Protein AF-A0A950U2I0-F1 (afdb_monomer)

Foldseek 3Di:
DVVCVVPAQQDPVVVPPGPVQVVVFVVVCVVVVHPTGHDDPDPVVD

Radius of gyration: 11.58 Å; Cα contacts (8 Å, |Δi|>4): 35; chains: 1; bounding box: 26×24×23 Å

pLDDT: mean 98.22, std 1.13, range [93.0, 98.81]

Secondary structure (DSSP, 8-state):
-HHHHHT-----GGGT--HHHHHHHHHHHHHHT-S-----S-TTT-

Solvent-accessible surface area (backbone atoms only — not comparable to full-atom values): 2959 Å² total; per-residue (Å²): 106,73,71,54,67,76,68,53,64,78,50,52,60,93,80,67,55,15,60,52,60,52,52,51,20,53,54,49,7,61,78,67,75,42,98,64,52,80,88,70,100,43,76,90,81,101

Mean predicted aligned error: 1.84 Å

Sequence (46 aa):
MRRAMAAADVGDDGYGEDPTVNRLQELAAEATGKDAALYVPSGTMA

Structure (mmCIF, N/CA/C/O backbone):
data_AF-A0A950U2I0-F1
#
_entry.id   AF-A0A950U2I0-F1
#
loop_
_atom_site.group_PDB
_atom_site.id
_atom_site.type_symbol
_atom_site.label_atom_id
_atom_site.label_alt_id
_atom_site.label_comp_id
_atom_site.label_asym_id
_atom_site.label_entity_id
_atom_site.label_seq_id
_atom_site.pdbx_PDB_ins_code
_atom_site.Cartn_x
_atom_site.Cartn_y
_atom_site.Cartn_z
_atom_site.occupancy
_atom_site.B_iso_or_equiv
_atom_site.auth_seq_id
_atom_site.auth_comp_id
_atom_site.auth_asym_id
_atom_site.auth_atom_id
_atom_site.pdbx_PDB_model_num
ATOM 1 N N . MET A 1 1 ? 7.842 -14.213 2.288 1.00 93.00 1 MET A N 1
ATOM 2 C CA . MET A 1 1 ? 8.066 -12.755 2.165 1.00 93.00 1 MET A CA 1
ATOM 3 C C . MET A 1 1 ? 9.032 -12.392 1.049 1.00 93.00 1 MET A C 1
ATOM 5 O O . MET A 1 1 ? 8.542 -11.982 0.015 1.00 93.00 1 MET A O 1
ATOM 9 N N . ARG A 1 2 ? 10.355 -12.603 1.162 1.00 98.00 2 ARG A N 1
ATOM 10 C CA . ARG A 1 2 ? 11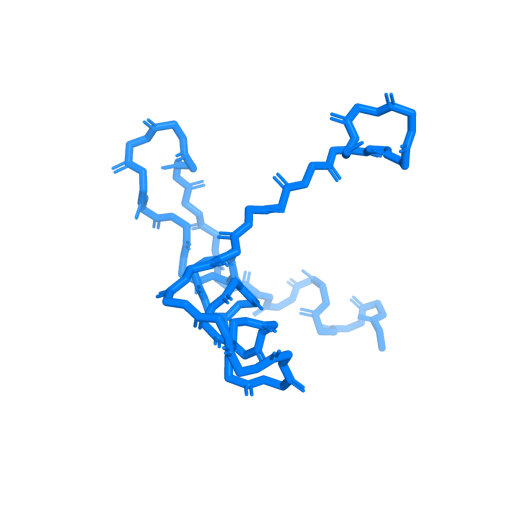.317 -12.142 0.128 1.00 98.00 2 ARG A CA 1
ATOM 11 C C . ARG A 1 2 ? 11.028 -12.638 -1.295 1.00 98.00 2 ARG A C 1
ATOM 13 O O . ARG A 1 2 ? 11.045 -11.837 -2.214 1.00 98.00 2 ARG A O 1
ATOM 20 N N . ARG A 1 3 ? 10.682 -13.920 -1.462 1.00 98.44 3 ARG A N 1
ATOM 21 C CA . ARG A 1 3 ? 10.270 -14.468 -2.769 1.00 98.44 3 ARG A CA 1
ATOM 22 C C . ARG A 1 3 ? 8.987 -13.841 -3.323 1.00 98.44 3 ARG A C 1
ATOM 24 O O . ARG A 1 3 ? 8.901 -13.656 -4.520 1.00 98.44 3 ARG A O 1
ATOM 31 N N . ALA A 1 4 ? 8.021 -13.518 -2.461 1.00 97.81 4 ALA A N 1
ATOM 32 C CA . ALA A 1 4 ? 6.773 -12.882 -2.882 1.00 97.81 4 ALA A CA 1
ATOM 33 C C . ALA A 1 4 ? 7.012 -11.425 -3.299 1.00 97.81 4 ALA A C 1
ATOM 35 O O . ALA A 1 4 ? 6.540 -11.023 -4.345 1.00 97.81 4 ALA A O 1
ATOM 36 N N . MET A 1 5 ? 7.816 -10.676 -2.531 1.00 98.31 5 MET A N 1
ATOM 37 C CA . MET A 1 5 ? 8.195 -9.300 -2.885 1.00 98.31 5 MET A CA 1
ATOM 38 C C . MET A 1 5 ? 8.950 -9.246 -4.217 1.00 98.31 5 MET A C 1
ATOM 40 O O . MET A 1 5 ? 8.691 -8.376 -5.030 1.00 98.31 5 MET A O 1
ATOM 44 N N . ALA A 1 6 ? 9.864 -10.192 -4.454 1.00 98.44 6 ALA A N 1
ATOM 45 C CA . ALA A 1 6 ? 10.644 -10.243 -5.689 1.00 98.44 6 ALA A CA 1
ATOM 46 C C . ALA A 1 6 ? 9.838 -10.673 -6.928 1.00 98.44 6 ALA A C 1
ATOM 48 O O . ALA A 1 6 ? 10.321 -10.498 -8.039 1.00 98.44 6 ALA A O 1
ATOM 49 N N . ALA A 1 7 ? 8.664 -11.279 -6.740 1.00 98.44 7 ALA A N 1
ATOM 50 C CA . ALA A 1 7 ? 7.818 -11.797 -7.815 1.00 98.44 7 ALA A CA 1
ATOM 51 C C . ALA A 1 7 ? 6.494 -11.028 -7.958 1.00 98.44 7 ALA A C 1
ATOM 53 O O . ALA A 1 7 ? 5.632 -11.465 -8.710 1.00 98.44 7 ALA A O 1
ATOM 54 N N . ALA A 1 8 ? 6.302 -9.951 -7.195 1.00 98.44 8 ALA A N 1
ATOM 55 C CA . ALA A 1 8 ? 5.095 -9.143 -7.245 1.00 98.44 8 ALA A CA 1
ATOM 56 C C . ALA A 1 8 ? 5.079 -8.289 -8.519 1.00 98.44 8 ALA A C 1
ATOM 58 O O . ALA A 1 8 ? 6.099 -7.699 -8.875 1.00 98.44 8 ALA A O 1
ATOM 59 N N . ASP A 1 9 ? 3.921 -8.210 -9.170 1.00 98.50 9 ASP A N 1
ATOM 60 C CA . ASP A 1 9 ? 3.699 -7.261 -10.258 1.00 98.50 9 ASP A CA 1
ATOM 61 C C . ASP A 1 9 ? 3.645 -5.842 -9.679 1.00 98.50 9 ASP A C 1
ATOM 63 O O . ASP A 1 9 ? 3.001 -5.614 -8.652 1.00 98.50 9 ASP A O 1
ATOM 67 N N . VAL A 1 10 ? 4.332 -4.900 -10.323 1.00 98.38 10 VAL A N 1
ATOM 68 C CA . VAL A 1 10 ? 4.460 -3.507 -9.867 1.00 98.38 10 VAL A CA 1
ATOM 69 C C . VAL A 1 10 ? 4.055 -2.540 -10.973 1.00 98.38 10 VAL A C 1
ATOM 71 O O . VAL A 1 10 ? 4.110 -2.888 -12.155 1.00 98.38 10 VAL A O 1
ATOM 74 N N . GLY A 1 11 ? 3.685 -1.323 -10.586 1.00 98.44 11 GLY A N 1
ATOM 75 C CA . GLY A 1 11 ? 3.283 -0.252 -11.498 1.00 98.44 11 GLY A CA 1
ATOM 76 C C . GLY A 1 11 ? 3.546 1.132 -10.907 1.00 98.44 11 GLY A C 1
ATOM 77 O O . GLY A 1 11 ? 4.219 1.265 -9.886 1.00 98.44 11 GLY A O 1
ATOM 78 N N . ASP A 1 12 ? 3.042 2.176 -11.565 1.00 98.62 12 ASP A N 1
ATOM 79 C CA . ASP A 1 12 ? 3.110 3.539 -11.033 1.00 98.62 12 ASP A CA 1
ATOM 80 C C . ASP A 1 12 ? 1.910 3.807 -10.114 1.00 98.62 12 ASP A C 1
ATOM 82 O O . ASP A 1 12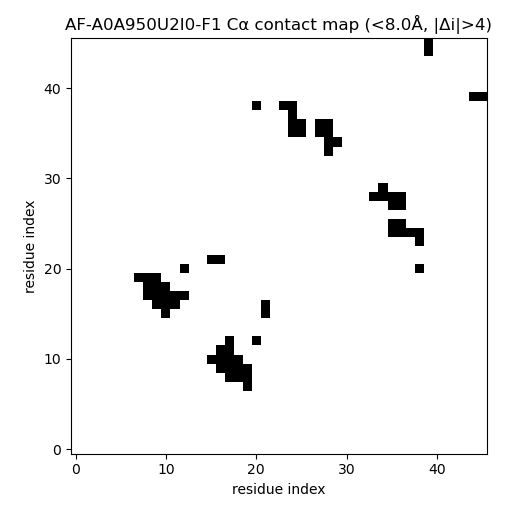 ? 0.783 4.029 -10.562 1.00 98.62 12 ASP A O 1
ATOM 86 N N . ASP A 1 13 ? 2.153 3.783 -8.806 1.00 98.12 13 ASP A N 1
ATOM 87 C CA . ASP A 1 13 ? 1.132 4.030 -7.784 1.00 98.12 13 ASP A CA 1
ATOM 88 C C . ASP A 1 13 ? 0.563 5.461 -7.835 1.00 98.12 13 ASP A C 1
ATOM 90 O O . ASP A 1 13 ? -0.609 5.677 -7.534 1.00 98.12 13 ASP A O 1
ATOM 94 N N . GLY A 1 14 ? 1.337 6.446 -8.313 1.00 97.06 14 GLY A N 1
ATOM 95 C CA . GLY A 1 14 ? 0.858 7.822 -8.479 1.00 97.06 14 GLY A CA 1
ATOM 96 C C . GLY A 1 14 ? -0.276 7.945 -9.503 1.00 97.06 14 GLY A C 1
ATOM 97 O O . GLY A 1 14 ? -1.116 8.840 -9.388 1.00 97.06 14 GLY A O 1
ATOM 98 N N . TYR A 1 15 ? -0.326 7.020 -10.467 1.00 97.94 15 TYR A N 1
ATOM 99 C CA . TYR A 1 15 ? -1.420 6.872 -11.432 1.00 97.94 15 TYR A CA 1
ATOM 100 C C . TYR A 1 15 ? -2.404 5.744 -11.071 1.00 97.94 15 TYR A C 1
ATOM 102 O O . TYR A 1 15 ? -3.370 5.526 -11.802 1.00 97.94 15 TYR A O 1
ATOM 110 N N . GLY A 1 16 ? -2.204 5.049 -9.945 1.00 97.81 16 GLY A N 1
ATOM 111 C CA . GLY A 1 16 ? -3.040 3.925 -9.509 1.00 97.81 16 GLY A CA 1
ATOM 112 C C . GLY A 1 16 ? -2.818 2.631 -10.299 1.00 97.81 16 GLY A C 1
ATOM 113 O O . GLY A 1 16 ? -3.693 1.765 -10.329 1.00 97.81 16 GLY A O 1
ATOM 114 N N . GLU A 1 17 ? 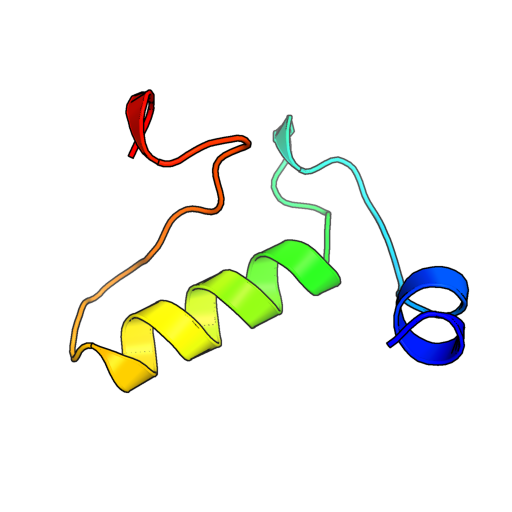-1.668 2.487 -10.958 1.00 98.62 17 GLU A N 1
ATOM 115 C CA . GLU A 1 17 ? -1.372 1.363 -11.851 1.00 98.62 17 GLU A CA 1
ATOM 116 C C . GLU A 1 17 ? -0.614 0.219 -11.163 1.00 98.62 17 GLU A C 1
ATOM 118 O O . GLU A 1 17 ? -0.336 -0.788 -11.810 1.00 98.62 17 GLU A O 1
ATOM 123 N N . ASP A 1 18 ? -0.276 0.332 -9.871 1.00 98.81 18 ASP A N 1
ATOM 124 C CA . ASP A 1 18 ? 0.391 -0.750 -9.140 1.00 98.81 18 ASP A CA 1
ATOM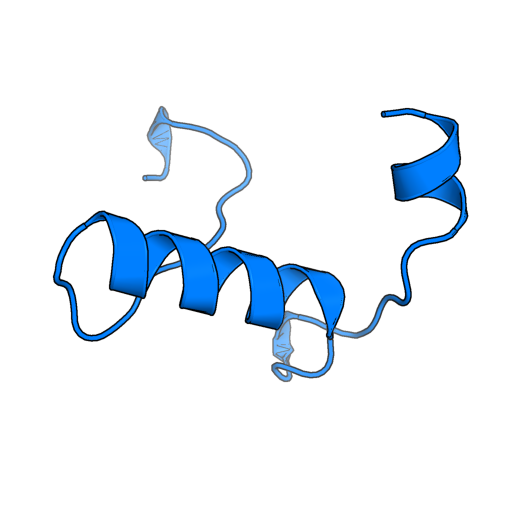 125 C C . ASP A 1 18 ? -0.621 -1.808 -8.647 1.00 98.81 18 ASP A C 1
ATOM 127 O O . ASP A 1 18 ? -1.380 -1.571 -7.698 1.00 98.81 18 ASP A O 1
ATOM 131 N N . PRO A 1 19 ? -0.650 -3.012 -9.252 1.00 98.62 19 PRO A N 1
ATOM 132 C CA . PRO A 1 19 ? -1.656 -4.019 -8.928 1.00 98.62 19 PRO A CA 1
ATOM 133 C C . PRO A 1 19 ? -1.454 -4.622 -7.533 1.00 98.62 19 PRO A C 1
ATOM 135 O O . PRO A 1 19 ? -2.416 -5.071 -6.902 1.00 98.62 19 PRO A O 1
ATOM 138 N N . THR A 1 20 ? -0.218 -4.647 -7.030 1.00 98.75 20 THR A N 1
ATOM 139 C CA . THR A 1 20 ? 0.082 -5.204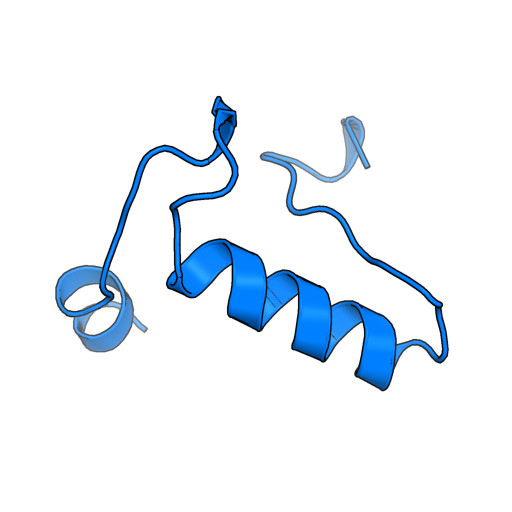 -5.711 1.00 98.75 20 THR A CA 1
ATOM 140 C C . THR A 1 20 ? -0.379 -4.257 -4.609 1.00 98.75 20 THR A C 1
ATOM 142 O O . THR A 1 20 ? -0.962 -4.718 -3.621 1.00 98.75 20 THR A O 1
ATOM 145 N N . VAL A 1 21 ? -0.161 -2.952 -4.787 1.00 98.75 21 VAL A N 1
ATOM 146 C CA . VAL A 1 21 ? -0.622 -1.909 -3.862 1.00 98.75 21 VAL A CA 1
ATOM 147 C C . VAL A 1 21 ? -2.152 -1.840 -3.836 1.00 98.75 21 VAL A C 1
ATOM 149 O O . VAL A 1 21 ? -2.742 -1.936 -2.754 1.00 98.75 21 VAL A O 1
ATOM 152 N N . ASN A 1 22 ? -2.798 -1.833 -5.008 1.00 98.81 22 ASN A N 1
ATOM 153 C CA . ASN A 1 22 ? -4.261 -1.845 -5.123 1.00 98.81 22 ASN A CA 1
ATOM 154 C C . ASN A 1 22 ? -4.884 -3.027 -4.364 1.00 98.81 22 ASN A C 1
ATOM 156 O O . ASN A 1 22 ? -5.749 -2.841 -3.505 1.00 98.81 22 ASN A O 1
ATOM 160 N N . ARG A 1 23 ? -4.366 -4.243 -4.583 1.00 98.69 23 ARG A N 1
ATOM 161 C CA . ARG A 1 23 ? -4.858 -5.445 -3.894 1.00 98.69 23 ARG A CA 1
ATOM 162 C C . ARG A 1 23 ? -4.664 -5.375 -2.379 1.00 98.69 23 ARG A C 1
ATOM 164 O O . ARG A 1 23 ? -5.506 -5.859 -1.626 1.00 98.69 23 ARG A O 1
ATOM 171 N N . LEU A 1 24 ? -3.546 -4.819 -1.909 1.00 98.69 24 LEU A N 1
ATOM 172 C CA . LEU A 1 24 ? -3.299 -4.654 -0.474 1.00 98.69 24 LEU A CA 1
ATOM 173 C C . LEU A 1 24 ? -4.322 -3.700 0.157 1.00 98.69 24 LEU A C 1
ATOM 175 O O . LEU A 1 24 ? -4.835 -3.990 1.238 1.00 98.69 24 LEU A O 1
ATOM 179 N N . GLN A 1 25 ? -4.622 -2.588 -0.513 1.00 98.81 25 GLN A N 1
ATOM 180 C CA . GLN A 1 25 ? -5.597 -1.607 -0.043 1.00 98.81 25 GLN A CA 1
ATOM 181 C C . GLN A 1 25 ? -7.024 -2.164 -0.041 1.00 98.81 25 GLN A C 1
ATOM 183 O O . GLN A 1 25 ? -7.726 -1.982 0.951 1.00 98.81 25 GLN A O 1
ATOM 188 N N . GLU A 1 26 ? -7.429 -2.903 -1.076 1.00 98.81 26 GLU A N 1
ATOM 189 C CA . GLU A 1 26 ? -8.726 -3.597 -1.113 1.00 98.81 26 GLU A CA 1
ATOM 190 C C . GLU A 1 26 ? -8.880 -4.567 0.067 1.00 98.81 26 GLU A C 1
ATOM 192 O O . GLU A 1 26 ? -9.861 -4.502 0.809 1.00 98.81 26 GLU A O 1
ATOM 197 N N . LEU A 1 27 ? -7.866 -5.409 0.305 1.00 98.75 27 LEU A N 1
ATOM 198 C CA . LEU A 1 27 ? -7.866 -6.358 1.421 1.00 98.75 27 LEU A CA 1
ATOM 199 C C . LEU A 1 27 ? -7.919 -5.654 2.784 1.00 98.75 27 LEU A C 1
ATOM 201 O O . LEU A 1 27 ? -8.591 -6.125 3.701 1.00 98.75 27 LEU A O 1
ATOM 205 N N . ALA A 1 28 ? -7.208 -4.536 2.943 1.00 98.75 28 ALA A N 1
ATOM 206 C CA . ALA A 1 28 ? -7.216 -3.767 4.184 1.00 98.75 28 ALA A CA 1
ATOM 207 C C . ALA A 1 28 ? -8.568 -3.071 4.426 1.00 98.75 28 ALA A C 1
ATOM 209 O O . ALA A 1 28 ? -9.051 -3.050 5.563 1.00 98.75 28 ALA A O 1
ATOM 210 N N . ALA A 1 29 ? -9.189 -2.533 3.373 1.00 98.81 29 ALA A N 1
ATOM 211 C CA . ALA A 1 29 ? -10.519 -1.935 3.428 1.00 98.81 29 ALA A CA 1
ATOM 212 C C . ALA A 1 29 ? -11.570 -2.979 3.847 1.00 98.81 29 ALA A C 1
ATOM 214 O O . ALA A 1 29 ? -12.300 -2.762 4.818 1.00 98.81 29 ALA A O 1
ATOM 215 N N . GLU A 1 30 ? -11.556 -4.159 3.214 1.00 98.81 30 GLU A N 1
ATOM 216 C CA . GLU A 1 30 ? -12.424 -5.289 3.565 1.00 98.81 30 GLU A CA 1
ATOM 217 C C . GLU A 1 30 ? -12.219 -5.726 5.023 1.00 98.81 30 GLU A C 1
ATOM 219 O O . GLU A 1 30 ? -13.175 -5.799 5.798 1.00 98.81 30 GLU A O 1
ATOM 224 N N . ALA A 1 31 ? -10.965 -5.948 5.432 1.00 98.69 31 ALA A N 1
ATOM 225 C CA . ALA A 1 31 ? -10.636 -6.432 6.772 1.00 98.69 31 ALA A CA 1
ATOM 226 C C . ALA A 1 31 ? -11.053 -5.465 7.893 1.00 98.69 31 ALA A C 1
ATOM 228 O O . ALA A 1 31 ? -11.260 -5.889 9.031 1.00 98.69 31 ALA A O 1
ATOM 229 N N . THR A 1 32 ? -11.164 -4.171 7.589 1.00 98.38 32 THR A N 1
ATOM 230 C CA . THR A 1 32 ? -11.525 -3.129 8.561 1.00 98.38 32 THR A CA 1
ATOM 231 C C . THR A 1 32 ? -12.965 -2.631 8.422 1.00 98.38 32 THR A C 1
ATOM 233 O O . THR A 1 32 ? -13.395 -1.792 9.220 1.00 98.38 32 THR A O 1
ATOM 236 N N . GLY A 1 33 ? -13.725 -3.151 7.451 1.00 98.50 33 GLY A N 1
ATOM 237 C CA . GLY A 1 33 ? -15.092 -2.713 7.163 1.00 98.50 33 GLY A CA 1
ATOM 238 C C . GLY A 1 33 ? -15.161 -1.246 6.732 1.00 98.50 33 GLY A C 1
ATOM 239 O O . GLY A 1 33 ? -16.055 -0.516 7.168 1.00 98.50 33 GLY A O 1
ATOM 240 N N . LYS A 1 34 ? -14.175 -0.791 5.954 1.00 98.62 34 LYS A N 1
ATOM 241 C CA . LYS A 1 34 ? -14.090 0.570 5.411 1.00 98.62 34 LYS A CA 1
ATOM 242 C C . LYS A 1 34 ? -14.275 0.546 3.902 1.00 98.62 34 LYS A C 1
ATOM 244 O O . LYS A 1 34 ? -13.978 -0.450 3.257 1.00 98.62 34 LYS A O 1
ATOM 249 N N . ASP A 1 35 ? -14.715 1.673 3.352 1.00 98.56 35 ASP A N 1
ATOM 250 C CA . ASP A 1 35 ? -14.926 1.802 1.907 1.00 98.56 35 ASP A CA 1
ATOM 251 C C . ASP A 1 35 ? -13.601 1.783 1.124 1.00 98.56 3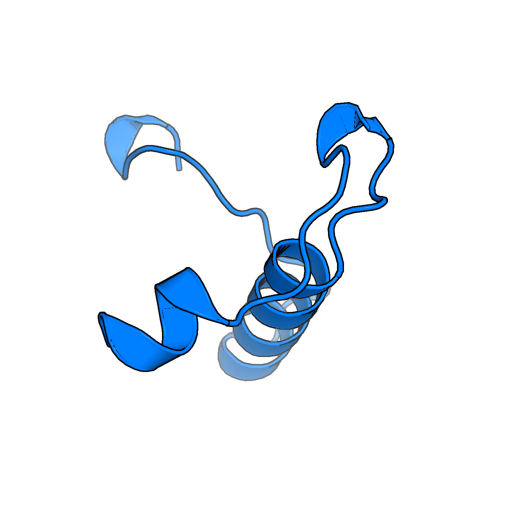5 ASP A C 1
ATOM 253 O O . ASP A 1 35 ? -13.570 1.361 -0.028 1.00 98.56 35 ASP A O 1
ATOM 257 N N . ALA A 1 36 ? -12.503 2.235 1.742 1.00 98.44 36 ALA A N 1
ATOM 258 C CA . ALA A 1 36 ? -11.175 2.283 1.137 1.00 98.44 36 ALA A CA 1
ATOM 259 C C . ALA A 1 36 ? -10.058 2.254 2.196 1.00 98.44 36 ALA A C 1
ATOM 261 O O . ALA A 1 36 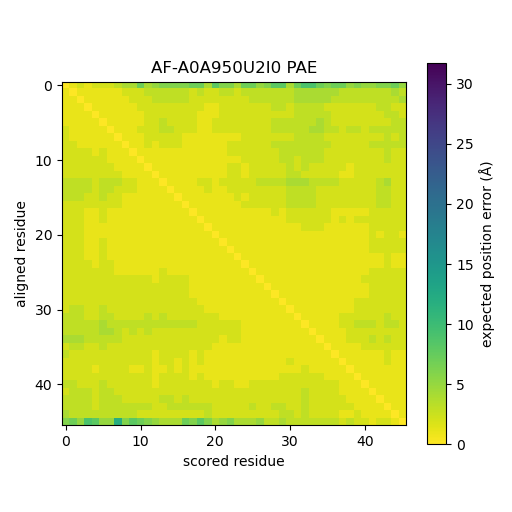? -10.285 2.544 3.374 1.00 98.44 36 ALA A O 1
ATOM 262 N N . ALA A 1 37 ? -8.837 1.957 1.748 1.00 98.62 37 ALA A N 1
ATOM 263 C CA . ALA A 1 37 ? -7.597 2.076 2.514 1.00 98.62 37 ALA A CA 1
ATOM 264 C C . ALA A 1 37 ? -6.498 2.702 1.642 1.00 98.62 37 ALA A C 1
ATOM 266 O O . ALA A 1 37 ? -6.626 2.724 0.419 1.00 98.62 37 ALA A O 1
ATOM 267 N N . LEU A 1 38 ? -5.419 3.184 2.267 1.00 98.50 38 LEU A N 1
ATOM 268 C CA . LEU A 1 38 ? -4.259 3.767 1.590 1.00 98.50 38 LEU A CA 1
ATOM 269 C C . LEU A 1 38 ? -2.962 3.184 2.157 1.00 98.50 38 LEU A C 1
ATOM 271 O O . LEU A 1 38 ? -2.790 3.130 3.376 1.00 98.50 38 LEU A O 1
ATOM 275 N N . TYR A 1 39 ? -2.055 2.746 1.283 1.00 98.56 39 TYR A N 1
ATOM 276 C CA . TYR A 1 39 ? -0.720 2.330 1.697 1.00 98.56 39 TYR A CA 1
ATOM 277 C C . TYR A 1 39 ? 0.179 3.558 1.879 1.00 98.56 39 TYR A C 1
ATOM 279 O O . TYR A 1 39 ? 0.218 4.441 1.029 1.00 98.56 39 TYR A O 1
ATOM 287 N N . VAL A 1 40 ? 0.911 3.621 2.995 1.00 98.50 40 VAL A N 1
ATOM 288 C CA . VAL A 1 40 ? 1.845 4.717 3.290 1.00 98.50 40 VAL A CA 1
ATOM 289 C C . VAL A 1 40 ? 3.197 4.182 3.778 1.00 98.50 40 VAL A C 1
ATOM 291 O O . VAL A 1 40 ? 3.249 3.103 4.375 1.00 98.50 40 VAL A O 1
ATOM 294 N N . PRO A 1 41 ? 4.308 4.928 3.598 1.00 98.50 41 PRO A N 1
ATOM 295 C CA . PRO A 1 41 ? 5.648 4.459 3.964 1.00 98.50 41 PRO A CA 1
ATOM 296 C C . PRO A 1 41 ? 5.882 4.258 5.469 1.00 98.50 41 PRO A C 1
ATOM 298 O O . PRO A 1 41 ? 6.837 3.585 5.856 1.00 98.50 41 PRO A O 1
ATOM 301 N N . SER A 1 42 ? 5.076 4.879 6.338 1.00 98.25 42 SER A N 1
ATOM 302 C CA . SER A 1 42 ? 5.267 4.804 7.791 1.00 98.25 42 SER A CA 1
ATOM 303 C C . SER A 1 42 ? 3.982 5.061 8.571 1.00 98.25 42 SER A C 1
ATOM 305 O O . SER A 1 42 ? 3.094 5.757 8.090 1.00 98.25 42 SER A O 1
ATOM 307 N N . GLY A 1 43 ? 3.935 4.586 9.818 1.00 97.81 43 GLY A N 1
ATOM 308 C CA . GLY A 1 43 ? 2.805 4.833 10.717 1.00 97.81 43 GLY A CA 1
ATOM 309 C C . GLY A 1 43 ? 2.648 6.290 11.165 1.00 97.81 43 GLY A C 1
ATOM 310 O O . GLY A 1 43 ? 1.544 6.687 11.489 1.00 97.81 43 GLY A O 1
ATOM 311 N N . THR A 1 44 ? 3.705 7.111 11.153 1.00 98.44 44 THR A N 1
ATOM 312 C CA . THR A 1 44 ? 3.588 8.550 11.474 1.00 98.44 44 THR A CA 1
ATOM 313 C C . THR A 1 44 ? 2.854 9.333 10.379 1.00 98.44 44 THR A C 1
ATOM 315 O O . THR A 1 44 ? 2.331 10.409 10.646 1.00 98.44 44 THR A O 1
ATOM 318 N N . MET A 1 45 ? 2.842 8.818 9.146 1.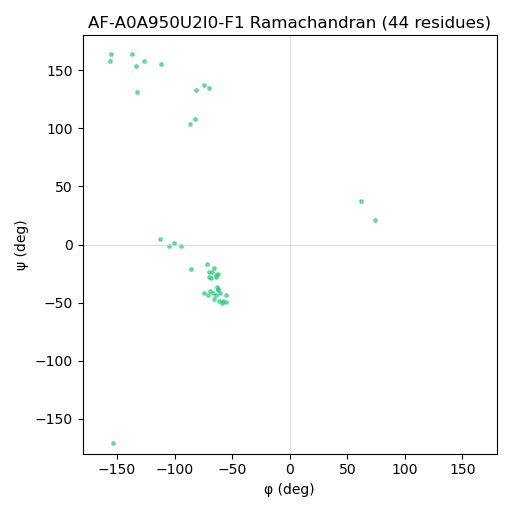00 98.00 45 MET A N 1
ATOM 319 C CA . MET A 1 45 ? 2.106 9.408 8.023 1.00 98.00 45 MET A CA 1
ATOM 320 C C . MET A 1 45 ? 0.638 8.947 7.974 1.00 98.00 45 MET A C 1
ATOM 322 O O . MET A 1 45 ? -0.162 9.606 7.317 1.00 98.00 45 MET A O 1
ATOM 326 N N . ALA A 1 46 ? 0.325 7.813 8.613 1.00 93.31 46 ALA A N 1
ATOM 327 C CA . A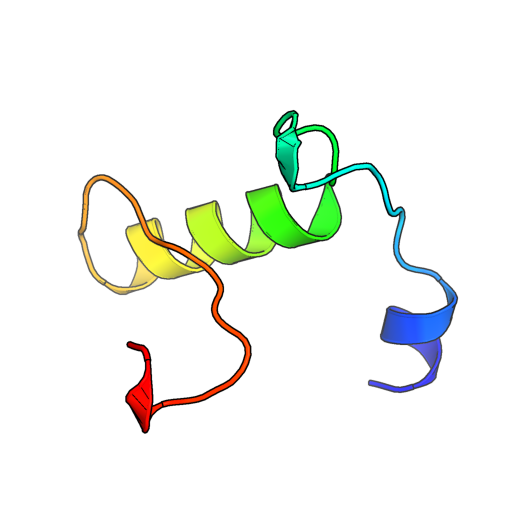LA A 1 46 ? -0.971 7.137 8.556 1.00 93.31 46 ALA A CA 1
ATOM 328 C C . ALA A 1 46 ? -2.044 7.797 9.433 1.00 93.31 46 ALA A C 1
ATOM 330 O O . ALA A 1 46 ? -1.685 8.385 10.480 1.00 93.31 46 ALA A O 1
#

Nearest PDB structures (foldseek):
  3wgb-assembly1_A  TM=1.006E+00  e=1.179E-02  Aeromonas jandaei
  3wgb-assembly1_B  TM=1.001E+00  e=1.573E-02  Aeromonas jandaei
  3wlx-assembly1_B  TM=1.001E+00  e=1.464E-02  Escherichia coli K-12
  3wgb-assembly1_D  TM=9.997E-01  e=1.817E-02  Aeromonas jandaei